Protein AF-A0A0J0YNW0-F1 (afdb_monomer_lite)

Foldseek 3Di:
DAQVVLVVVVQVVCVVVVQPPWDKDWPAFADDPVRLVPDPPRDPPDCNVVRQATDIDIHSADPVNVVVSCVVVVGHD

pLDDT: mean 90.74, std 7.63, range [54.31, 96.75]

InterPro domains:
  IPR009045 Peptidase M74/Hedgehog-like, zinc-binding domain superfamily [G3DSA:3.30.1380.10] (2-77)
  IPR009045 Peptidase M74/Hedgehog-like, zinc-binding domain superfamily [SSF55166] (4-76)
  IPR013230 Peptidase M15A, C-terminal [PF08291] (7-69)

Radius of gyration: 13.35 Å; chains: 1; bounding box: 27×21×38 Å

Organism: NCBI:txid1470200

Structure (mmCIF, N/CA/C/O backbone):
data_AF-A0A0J0YNW0-F1
#
_entry.id   AF-A0A0J0YNW0-F1
#
loop_
_atom_site.group_PDB
_atom_site.id
_atom_site.type_symbol
_atom_site.label_atom_id
_atom_site.label_alt_id
_atom_site.label_comp_id
_atom_site.label_asym_id
_atom_site.label_entity_id
_atom_site.label_seq_id
_atom_site.pdbx_PDB_ins_code
_atom_site.Cartn_x
_atom_site.Cartn_y
_atom_site.Cartn_z
_atom_site.occupancy
_atom_site.B_iso_or_equiv
_atom_site.auth_seq_id
_atom_site.auth_comp_id
_atom_site.auth_asym_id
_atom_site.auth_atom_id
_atom_site.pdbx_PDB_model_num
ATOM 1 N N . VAL A 1 1 ? 11.853 -8.638 4.502 1.00 63.28 1 VAL A N 1
ATOM 2 C CA . VAL A 1 1 ? 10.584 -9.409 4.505 1.00 63.28 1 VAL A CA 1
ATOM 3 C C . VAL A 1 1 ? 10.086 -9.493 3.065 1.00 63.28 1 VAL A C 1
ATOM 5 O O . VAL A 1 1 ? 10.291 -8.536 2.331 1.00 63.28 1 VAL A O 1
ATOM 8 N N . GLY A 1 2 ? 9.549 -10.629 2.608 1.00 86.62 2 GLY A N 1
ATOM 9 C CA . GLY A 1 2 ? 8.986 -10.725 1.250 1.00 86.62 2 GLY A CA 1
ATOM 10 C C . GLY A 1 2 ? 7.689 -9.917 1.114 1.00 86.62 2 GLY A C 1
ATOM 11 O O . GLY A 1 2 ? 7.007 -9.716 2.113 1.00 86.62 2 GLY A O 1
ATOM 12 N N . LEU A 1 3 ? 7.334 -9.484 -0.103 1.00 90.62 3 LEU A N 1
ATOM 13 C CA . LEU A 1 3 ? 6.165 -8.625 -0.360 1.00 90.62 3 LEU A CA 1
ATOM 14 C C . LEU A 1 3 ? 4.866 -9.178 0.250 1.00 90.62 3 LEU A C 1
ATOM 16 O O . LEU A 1 3 ? 4.144 -8.460 0.930 1.00 90.62 3 LEU A O 1
ATOM 20 N N . LEU A 1 4 ? 4.605 -10.474 0.065 1.00 92.50 4 LEU A N 1
ATOM 21 C CA . LEU A 1 4 ? 3.410 -11.119 0.613 1.00 92.50 4 LEU A CA 1
ATOM 22 C C . LEU A 1 4 ? 3.399 -11.114 2.150 1.00 92.50 4 LEU A C 1
ATOM 24 O O . LEU A 1 4 ? 2.378 -10.814 2.760 1.00 92.50 4 LEU A O 1
ATOM 28 N N . ASN A 1 5 ? 4.548 -11.377 2.778 1.00 92.88 5 ASN A N 1
ATOM 29 C CA . ASN A 1 5 ? 4.675 -11.343 4.236 1.00 92.88 5 ASN A CA 1
ATOM 30 C C . ASN A 1 5 ? 4.495 -9.919 4.781 1.00 92.88 5 ASN A C 1
ATOM 32 O O . ASN A 1 5 ? 3.974 -9.750 5.878 1.00 92.88 5 ASN A O 1
ATOM 36 N N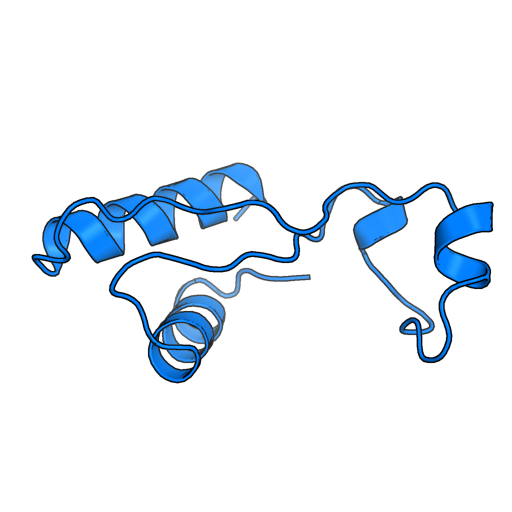 . PHE A 1 6 ? 4.912 -8.899 4.026 1.00 92.69 6 PHE A N 1
ATOM 37 C CA . PHE A 1 6 ? 4.682 -7.501 4.380 1.00 92.69 6 PHE A CA 1
ATOM 38 C C . PHE A 1 6 ? 3.193 -7.139 4.317 1.00 92.69 6 PHE A C 1
ATOM 40 O O . PHE A 1 6 ? 2.671 -6.580 5.275 1.00 92.69 6 PHE A O 1
ATOM 47 N N . LEU A 1 7 ? 2.486 -7.528 3.249 1.00 94.50 7 LEU A N 1
ATOM 48 C CA . LEU A 1 7 ? 1.037 -7.317 3.139 1.00 94.50 7 LEU A CA 1
ATOM 49 C C . LEU A 1 7 ? 0.264 -8.020 4.261 1.00 94.50 7 LEU A C 1
ATOM 51 O O . LEU A 1 7 ? -0.648 -7.435 4.843 1.00 94.50 7 LEU A O 1
ATOM 55 N N . TYR A 1 8 ? 0.666 -9.244 4.606 1.00 94.69 8 TYR A N 1
ATOM 56 C CA . TYR A 1 8 ? 0.112 -9.957 5.753 1.00 94.69 8 TYR A CA 1
ATOM 57 C C . TYR A 1 8 ? 0.358 -9.199 7.065 1.00 94.69 8 TYR A C 1
ATOM 59 O O . TYR A 1 8 ? -0.569 -8.997 7.845 1.00 94.69 8 TYR A O 1
ATOM 67 N N . ALA A 1 9 ? 1.590 -8.733 7.295 1.00 94.31 9 ALA A N 1
ATOM 68 C CA . ALA A 1 9 ? 1.938 -7.984 8.498 1.00 94.31 9 ALA A CA 1
ATOM 69 C C . ALA A 1 9 ? 1.149 -6.668 8.617 1.00 94.31 9 ALA A C 1
ATOM 71 O O . ALA A 1 9 ? 0.678 -6.346 9.704 1.00 94.31 9 ALA A O 1
ATOM 72 N N . LEU A 1 10 ? 0.942 -5.944 7.508 1.00 95.06 10 LEU A N 1
ATOM 73 C CA . LEU A 1 10 ? 0.083 -4.756 7.463 1.00 95.06 10 LEU A CA 1
ATOM 74 C C . LEU A 1 10 ? -1.359 -5.080 7.860 1.00 95.06 10 LEU A C 1
ATOM 76 O O . LEU A 1 10 ? -1.942 -4.387 8.696 1.00 95.06 10 LEU A O 1
ATOM 80 N N . GLN A 1 11 ? -1.932 -6.133 7.271 1.00 95.56 11 GLN A N 1
ATOM 81 C CA . GLN A 1 11 ? -3.304 -6.537 7.557 1.00 95.56 11 GLN A CA 1
ATOM 82 C C . GLN A 1 11 ? -3.483 -6.952 9.020 1.00 95.56 11 GLN A C 1
ATOM 84 O O . GLN A 1 11 ? -4.444 -6.532 9.668 1.00 95.56 11 GLN A O 1
ATOM 89 N N . GLU A 1 12 ? -2.533 -7.715 9.559 1.00 96.00 12 GLU A N 1
ATOM 90 C CA . GLU A 1 12 ? -2.563 -8.166 10.948 1.00 96.00 12 GLU A CA 1
ATOM 91 C C . GLU A 1 12 ? -2.363 -7.008 11.931 1.00 96.00 12 GLU A C 1
ATOM 93 O O . GLU A 1 12 ? -3.093 -6.901 12.917 1.00 96.00 12 GLU A O 1
ATOM 98 N N . TRP A 1 13 ? -1.450 -6.079 11.635 1.00 96.25 13 TRP A N 1
ATOM 99 C CA . TRP A 1 13 ? -1.290 -4.854 12.417 1.00 96.25 13 TRP A CA 1
ATOM 100 C C . TRP A 1 13 ? -2.591 -4.047 12.479 1.00 96.25 13 TRP A C 1
ATOM 102 O O . TRP A 1 13 ? -3.001 -3.618 13.560 1.00 96.25 13 TRP A O 1
ATOM 112 N N . ALA A 1 14 ? -3.273 -3.859 11.347 1.00 96.44 14 ALA A N 1
ATOM 113 C CA . ALA A 1 14 ? -4.525 -3.111 11.319 1.00 96.44 14 ALA A CA 1
ATOM 114 C C . ALA A 1 14 ? -5.632 -3.821 12.112 1.00 96.44 14 ALA A C 1
ATOM 116 O O . ALA A 1 14 ? -6.372 -3.165 12.848 1.00 96.44 14 ALA A O 1
ATOM 117 N N . ARG A 1 15 ? -5.708 -5.156 12.028 1.00 95.88 15 ARG A N 1
ATOM 118 C CA . ARG A 1 15 ? -6.640 -5.965 12.826 1.00 95.88 15 ARG A CA 1
ATOM 119 C C . ARG A 1 15 ? -6.385 -5.790 14.325 1.00 95.88 15 ARG A C 1
ATOM 121 O O . ARG A 1 15 ? -7.318 -5.508 15.072 1.00 95.88 15 ARG A O 1
ATOM 128 N N . LEU A 1 16 ? -5.129 -5.912 14.760 1.00 96.75 16 LEU A N 1
ATOM 129 C CA . LEU A 1 16 ? -4.727 -5.751 16.164 1.00 96.75 16 LEU A CA 1
ATOM 130 C C . LEU A 1 16 ? -4.914 -4.315 16.672 1.00 96.75 16 LEU A C 1
ATOM 132 O O . LEU A 1 16 ? -5.220 -4.112 17.842 1.00 96.75 16 LEU A O 1
ATOM 136 N N . SER A 1 17 ? -4.798 -3.326 15.785 1.00 95.44 17 SER A N 1
ATOM 137 C CA . SER A 1 17 ? -5.036 -1.908 16.086 1.00 95.44 17 SER A CA 1
ATOM 138 C C . SER A 1 17 ? -6.525 -1.532 16.129 1.00 95.44 17 SER A C 1
ATOM 140 O O . SER A 1 17 ? -6.856 -0.349 16.218 1.00 95.44 17 SER A O 1
ATOM 142 N N . GLY A 1 18 ? -7.431 -2.510 16.024 1.00 95.38 18 GLY A N 1
ATOM 143 C CA . GLY A 1 18 ? -8.875 -2.298 16.122 1.00 95.38 18 GLY A CA 1
ATOM 144 C C . GLY A 1 18 ? -9.504 -1.657 14.884 1.00 95.38 18 GLY A C 1
ATOM 145 O O . GLY A 1 18 ? -10.584 -1.075 14.983 1.00 95.38 18 GLY A O 1
ATOM 146 N N . LYS A 1 19 ? -8.852 -1.724 13.713 1.00 94.75 19 LYS A N 1
ATOM 147 C CA . LYS A 1 19 ? -9.446 -1.212 12.472 1.00 94.75 19 LYS A CA 1
ATOM 148 C C . LYS A 1 19 ? -10.610 -2.117 12.048 1.00 94.75 19 LYS A C 1
ATOM 150 O O . LYS A 1 19 ? -10.418 -3.330 11.961 1.00 94.75 19 LYS A O 1
ATOM 155 N N . PRO A 1 20 ? -11.803 -1.563 11.774 1.00 85.69 20 PRO A N 1
ATOM 156 C CA . PRO A 1 20 ? -12.943 -2.367 11.364 1.00 85.69 20 PRO A CA 1
ATOM 157 C C . PRO A 1 20 ? -12.741 -2.857 9.927 1.00 85.69 20 PRO A C 1
ATOM 159 O O . PRO A 1 20 ? -12.603 -2.045 9.014 1.00 85.69 20 PRO A O 1
ATOM 162 N N . ASP A 1 21 ? -12.733 -4.179 9.747 1.00 90.25 21 ASP A N 1
ATOM 163 C CA . ASP A 1 21 ? -12.626 -4.857 8.447 1.00 90.25 21 ASP A CA 1
ATOM 164 C C . ASP A 1 21 ? -11.496 -4.301 7.542 1.00 90.25 21 ASP A C 1
ATOM 166 O O . ASP A 1 21 ? -11.762 -3.660 6.516 1.00 90.25 21 ASP A O 1
ATOM 170 N N . PRO A 1 22 ? -10.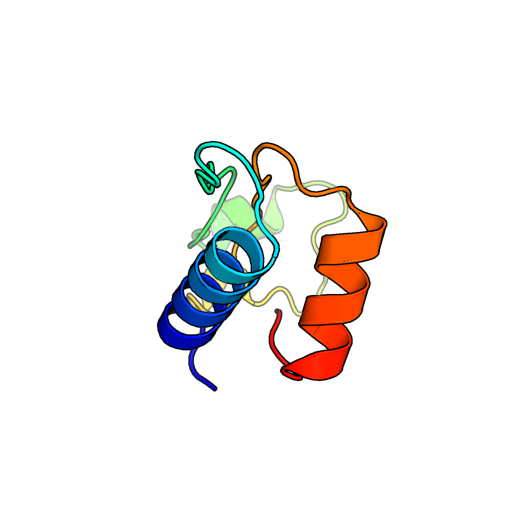217 -4.493 7.931 1.00 93.31 22 PRO A N 1
ATOM 171 C CA . PRO A 1 22 ? -9.061 -3.899 7.264 1.00 93.31 22 PRO A CA 1
ATOM 172 C C . PRO A 1 22 ? -8.719 -4.634 5.958 1.00 93.31 22 PRO A C 1
ATOM 174 O O . PRO A 1 22 ? -7.703 -5.321 5.826 1.00 93.31 22 PRO A O 1
ATOM 177 N N . VAL A 1 23 ? -9.597 -4.505 4.968 1.00 95.19 23 VAL A N 1
ATOM 178 C CA . VAL A 1 23 ? -9.387 -5.019 3.613 1.00 95.19 23 VAL A CA 1
ATOM 179 C C . VAL A 1 23 ? -8.303 -4.197 2.920 1.00 95.19 23 VAL A C 1
ATOM 181 O O . VAL A 1 23 ? -8.285 -2.967 3.028 1.00 95.19 23 VAL A O 1
ATOM 184 N N . ILE A 1 24 ? -7.437 -4.881 2.170 1.00 96.31 24 ILE A N 1
ATOM 185 C CA . ILE A 1 24 ? -6.413 -4.283 1.307 1.00 96.31 24 ILE A CA 1
ATOM 186 C C . ILE A 1 24 ? -6.862 -4.400 -0.160 1.00 96.31 24 ILE A C 1
ATOM 188 O O . ILE A 1 24 ? -6.651 -5.446 -0.780 1.00 96.31 24 ILE A O 1
ATOM 192 N N . PRO A 1 25 ? -7.489 -3.366 -0.750 1.00 96.44 25 PRO A N 1
ATOM 193 C CA . PRO A 1 25 ? -7.656 -3.303 -2.196 1.00 96.44 25 PRO A CA 1
ATOM 194 C C . PRO A 1 25 ? -6.305 -3.179 -2.914 1.00 96.44 25 PRO A C 1
ATOM 196 O O . PRO A 1 25 ? -5.517 -2.272 -2.635 1.00 96.44 25 PRO A O 1
ATOM 199 N N . ILE A 1 26 ? -6.064 -4.080 -3.869 1.00 95.12 26 ILE A N 1
ATOM 200 C CA . ILE A 1 26 ? -4.882 -4.062 -4.737 1.00 95.12 26 ILE A CA 1
ATOM 201 C C . ILE A 1 26 ? -5.189 -3.214 -5.973 1.00 95.12 26 ILE A C 1
ATOM 203 O O . ILE A 1 26 ? -5.988 -3.611 -6.819 1.00 95.12 26 ILE A O 1
ATOM 207 N N . ASN A 1 27 ? -4.530 -2.064 -6.093 1.00 94.31 27 ASN A N 1
ATOM 208 C CA . ASN A 1 27 ? -4.704 -1.152 -7.226 1.00 94.31 27 ASN A CA 1
ATOM 209 C C . ASN A 1 27 ? -3.790 -1.541 -8.392 1.00 94.31 27 ASN A C 1
ATOM 211 O O . ASN A 1 27 ? -4.161 -1.431 -9.562 1.00 94.31 27 ASN A O 1
ATOM 215 N N . SER A 1 28 ? -2.576 -2.003 -8.084 1.00 93.31 28 SER A N 1
ATOM 216 C CA . SER A 1 28 ? -1.652 -2.542 -9.077 1.00 93.31 28 SER A CA 1
ATOM 217 C C . SER A 1 28 ? -0.610 -3.462 -8.433 1.00 93.31 28 SER A C 1
ATOM 219 O O . SER A 1 28 ? -0.302 -3.331 -7.255 1.00 93.31 28 SER A O 1
ATOM 221 N N . ALA A 1 29 ? -0.067 -4.409 -9.201 1.00 93.50 29 ALA A N 1
ATOM 222 C CA . ALA A 1 29 ? 0.963 -5.347 -8.748 1.00 93.50 29 ALA A CA 1
ATOM 223 C C . ALA A 1 29 ? 2.001 -5.545 -9.862 1.00 93.50 29 ALA A C 1
ATOM 225 O O . ALA A 1 29 ? 2.608 -4.574 -10.309 1.00 93.50 29 ALA A O 1
ATOM 226 N N . TYR A 1 30 ? 2.198 -6.763 -10.370 1.00 94.75 30 TYR A N 1
ATOM 227 C CA . TYR A 1 30 ? 3.097 -6.985 -11.501 1.00 94.75 30 TYR A CA 1
ATOM 228 C C . TYR A 1 30 ? 2.697 -6.144 -12.728 1.00 94.75 30 TYR A C 1
ATOM 230 O O . TYR A 1 30 ? 1.532 -6.101 -13.131 1.00 94.75 30 TYR A O 1
ATOM 238 N N . ARG A 1 31 ? 3.686 -5.492 -13.349 1.00 94.19 31 ARG A N 1
ATOM 239 C CA . ARG A 1 31 ? 3.518 -4.726 -14.591 1.00 94.19 31 ARG A CA 1
ATOM 240 C C . ARG A 1 31 ? 4.467 -5.279 -15.658 1.00 94.19 31 ARG A C 1
ATOM 242 O O . ARG A 1 31 ? 5.677 -5.264 -15.432 1.00 94.19 31 ARG A O 1
ATOM 249 N N . PRO A 1 32 ? 3.974 -5.705 -16.836 1.00 93.94 32 PRO A N 1
ATOM 250 C CA . PRO A 1 32 ? 4.849 -6.060 -17.949 1.00 93.94 32 PRO A CA 1
ATOM 251 C C . PRO A 1 32 ? 5.787 -4.891 -18.299 1.00 93.94 32 PRO A C 1
ATOM 253 O O . PRO A 1 32 ? 5.322 -3.747 -18.282 1.00 93.94 32 PRO A O 1
ATOM 256 N N . PRO A 1 33 ? 7.059 -5.127 -18.679 1.00 91.12 33 PRO A N 1
ATOM 257 C CA . PRO A 1 33 ? 8.016 -4.050 -18.950 1.00 91.12 33 PRO A CA 1
ATOM 258 C C . PRO A 1 33 ? 7.505 -3.004 -19.948 1.00 91.12 33 PRO A C 1
ATOM 260 O O . PRO A 1 33 ? 7.638 -1.808 -19.704 1.00 91.12 33 PRO A O 1
ATOM 263 N N . ARG A 1 34 ? 6.835 -3.451 -21.022 1.00 92.31 34 ARG A N 1
ATOM 264 C CA . ARG A 1 34 ? 6.228 -2.566 -22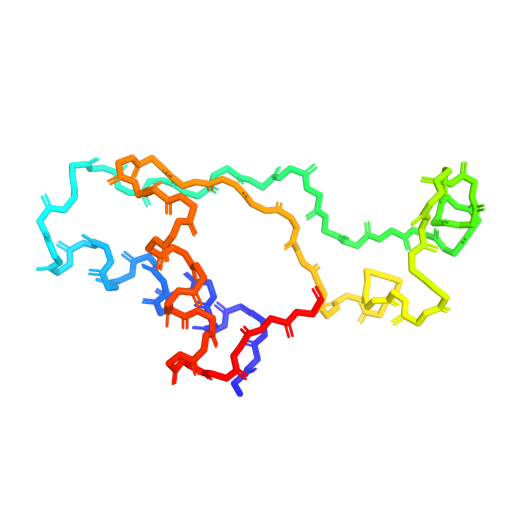.033 1.00 92.31 34 ARG A CA 1
ATOM 265 C C . ARG A 1 34 ? 5.172 -1.632 -21.433 1.00 92.31 34 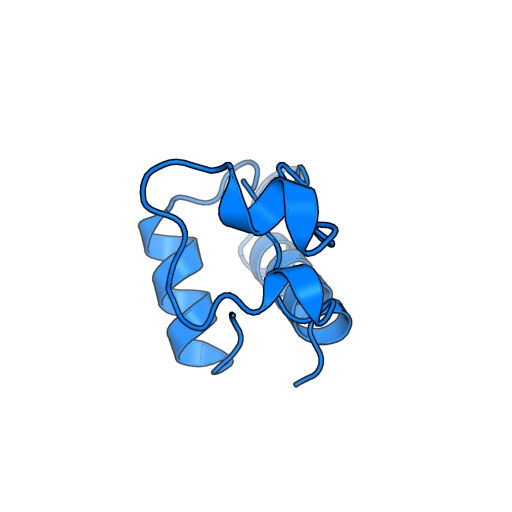ARG A C 1
ATOM 267 O O . ARG A 1 34 ? 5.189 -0.443 -21.717 1.00 92.31 34 ARG A O 1
ATOM 274 N N . ARG A 1 35 ? 4.296 -2.161 -20.569 1.00 90.88 35 ARG A N 1
ATOM 275 C CA . ARG A 1 35 ? 3.264 -1.379 -19.869 1.00 90.88 35 ARG A CA 1
ATOM 276 C C . ARG A 1 35 ? 3.876 -0.447 -18.826 1.00 90.88 35 ARG A C 1
ATOM 278 O O . ARG A 1 35 ? 3.414 0.670 -18.669 1.00 90.88 35 ARG A O 1
ATOM 285 N N . ASN A 1 36 ? 4.901 -0.890 -18.098 1.00 91.94 36 ASN A N 1
ATOM 286 C CA . ASN A 1 36 ? 5.551 -0.040 -17.102 1.00 91.94 36 ASN A CA 1
ATOM 287 C C . ASN A 1 36 ? 6.250 1.163 -17.751 1.00 91.94 36 ASN A C 1
ATOM 289 O O . ASN A 1 36 ? 6.179 2.261 -17.218 1.00 91.94 36 ASN A O 1
ATOM 293 N N . ALA A 1 37 ? 6.884 0.958 -18.910 1.00 89.31 37 ALA A N 1
ATOM 294 C CA . ALA A 1 37 ? 7.543 2.019 -19.667 1.00 89.31 37 ALA A CA 1
ATOM 295 C C . ALA A 1 37 ? 6.566 3.033 -20.287 1.00 89.31 37 ALA A C 1
ATOM 297 O O . ALA A 1 37 ? 6.961 4.166 -20.537 1.00 89.31 37 ALA A O 1
ATOM 298 N N . SER A 1 38 ? 5.308 2.646 -20.533 1.00 91.69 38 SER A N 1
ATOM 299 C CA . SER A 1 38 ? 4.287 3.545 -21.085 1.00 91.69 38 SER A CA 1
ATOM 300 C C . SER A 1 38 ? 3.569 4.390 -20.029 1.00 91.69 38 SER A C 1
ATOM 302 O O . SER A 1 38 ? 2.726 5.204 -20.389 1.00 91.69 38 SER A O 1
ATOM 304 N N . ILE A 1 39 ? 3.828 4.169 -18.735 1.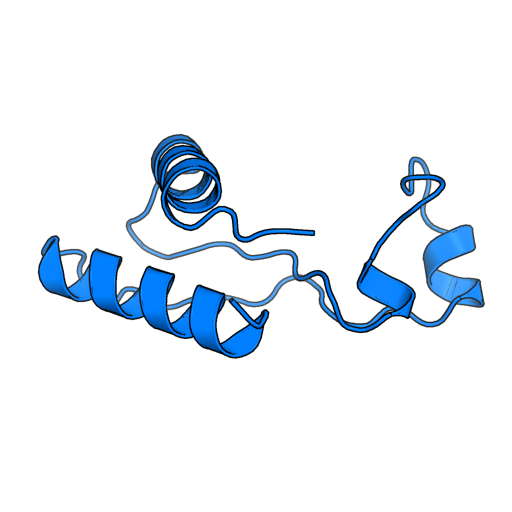00 89.75 39 ILE A N 1
ATOM 305 C CA . ILE A 1 39 ? 3.225 4.957 -17.657 1.00 89.75 39 ILE A CA 1
ATOM 306 C C . ILE A 1 39 ? 4.030 6.245 -17.500 1.00 89.75 39 ILE A C 1
ATOM 308 O O . ILE A 1 39 ? 5.221 6.215 -17.181 1.00 89.75 39 ILE A O 1
ATOM 312 N N . GLU A 1 40 ? 3.363 7.376 -17.709 1.00 88.12 40 GLU A N 1
ATOM 313 C CA . GLU A 1 40 ? 3.937 8.691 -17.453 1.00 88.12 40 GLU A CA 1
ATOM 314 C C . GLU A 1 40 ? 4.405 8.787 -15.993 1.00 88.12 40 GLU A C 1
ATOM 316 O O . GLU A 1 40 ? 3.686 8.418 -15.065 1.00 88.12 40 GLU A O 1
ATOM 321 N N . GLY A 1 41 ? 5.650 9.219 -15.789 1.00 82.88 41 GLY A N 1
ATOM 322 C CA . GLY A 1 41 ? 6.238 9.330 -14.453 1.00 82.88 41 GLY A CA 1
ATOM 323 C C . GLY A 1 41 ? 6.624 8.002 -13.787 1.00 82.88 41 GLY A C 1
ATOM 324 O O . GLY A 1 41 ? 6.989 8.009 -12.612 1.00 82.88 41 GLY A O 1
ATOM 325 N N . ALA A 1 42 ? 6.595 6.863 -14.493 1.00 84.25 42 ALA A N 1
ATOM 326 C CA . ALA A 1 42 ? 7.071 5.602 -13.927 1.00 84.25 42 ALA A CA 1
ATOM 327 C C . ALA A 1 42 ? 8.525 5.716 -13.437 1.00 84.25 42 ALA A C 1
ATOM 329 O O . ALA A 1 42 ? 9.422 6.151 -14.166 1.00 84.25 42 ALA A O 1
ATOM 330 N N . ALA A 1 43 ? 8.774 5.279 -12.199 1.00 84.94 43 ALA A N 1
ATOM 331 C CA . ALA A 1 43 ? 10.110 5.305 -11.620 1.00 84.94 43 ALA A CA 1
ATOM 332 C C . ALA A 1 43 ? 11.100 4.505 -12.485 1.00 84.94 43 ALA A C 1
ATOM 334 O O . ALA A 1 43 ? 10.839 3.349 -12.834 1.00 84.94 43 ALA A O 1
ATOM 335 N N . ARG A 1 44 ? 12.275 5.092 -12.770 1.00 80.88 44 ARG A N 1
ATOM 336 C CA . ARG A 1 44 ? 13.335 4.465 -13.591 1.00 80.88 44 ARG A CA 1
ATOM 337 C C . ARG A 1 44 ? 13.724 3.064 -13.104 1.00 80.88 44 ARG A C 1
ATOM 339 O O . ARG A 1 44 ? 14.036 2.203 -13.916 1.00 80.88 44 ARG A O 1
ATOM 346 N N . ASN A 1 45 ? 13.656 2.833 -11.792 1.00 86.81 45 ASN A N 1
ATOM 347 C CA . ASN A 1 45 ? 13.971 1.558 -11.143 1.00 86.81 45 ASN A CA 1
ATOM 348 C C . ASN A 1 45 ? 12.739 0.899 -10.499 1.00 86.81 45 ASN A C 1
ATOM 350 O O . ASN A 1 45 ? 12.862 0.270 -9.451 1.00 86.81 45 ASN A O 1
ATOM 354 N N . SER A 1 46 ? 11.557 1.054 -11.108 1.00 89.69 46 SER A N 1
ATOM 355 C CA . SER A 1 46 ? 10.316 0.456 -10.606 1.00 89.69 46 SER A CA 1
ATOM 356 C C . SER A 1 46 ? 10.467 -1.041 -10.315 1.00 89.69 46 SER A C 1
ATOM 358 O O . SER A 1 46 ? 11.033 -1.800 -11.110 1.00 89.69 46 SER A O 1
ATOM 360 N N . LEU A 1 47 ? 9.923 -1.477 -9.179 1.00 93.44 47 LEU A N 1
ATOM 361 C CA . LEU A 1 47 ? 9.958 -2.870 -8.744 1.00 93.44 47 LEU A CA 1
ATOM 362 C C . LEU A 1 47 ? 8.731 -3.684 -9.205 1.00 93.44 47 LEU A C 1
ATOM 364 O O . LEU A 1 47 ? 8.749 -4.916 -9.100 1.00 93.44 47 LEU A O 1
ATOM 368 N N . HIS A 1 48 ? 7.720 -3.052 -9.821 1.00 94.62 48 HIS A N 1
ATOM 369 C CA . HIS A 1 48 ? 6.544 -3.742 -10.377 1.00 94.62 48 HIS A CA 1
ATOM 370 C C . HIS A 1 48 ? 6.896 -4.790 -11.449 1.00 94.62 48 HIS A C 1
ATOM 372 O O . HIS A 1 48 ? 6.381 -5.907 -11.364 1.00 94.62 48 HIS A O 1
ATOM 378 N N . PRO A 1 49 ? 7.805 -4.533 -12.417 1.00 94.56 49 PRO A N 1
ATOM 379 C CA . PRO A 1 49 ? 8.210 -5.552 -13.393 1.00 94.56 49 PRO A CA 1
ATOM 380 C C . PRO A 1 49 ? 8.971 -6.732 -12.785 1.00 94.56 49 PRO A C 1
ATOM 382 O O . PRO A 1 49 ? 9.164 -7.745 -13.449 1.00 94.56 49 PRO A O 1
ATOM 385 N N . ARG A 1 50 ? 9.416 -6.613 -11.528 1.00 93.06 50 ARG A N 1
ATOM 386 C CA . ARG A 1 50 ? 10.099 -7.680 -10.785 1.00 93.06 50 ARG A CA 1
ATOM 387 C C . ARG A 1 50 ? 9.155 -8.443 -9.852 1.00 93.06 50 ARG A C 1
ATOM 389 O O . ARG A 1 50 ? 9.622 -9.329 -9.145 1.00 93.06 50 ARG A O 1
ATOM 396 N N . GLY A 1 51 ? 7.868 -8.079 -9.802 1.00 91.44 51 GLY A N 1
ATOM 397 C CA . GLY A 1 51 ? 6.906 -8.644 -8.849 1.00 91.44 51 GLY A CA 1
ATOM 398 C C . GLY A 1 51 ? 7.230 -8.307 -7.390 1.00 91.44 51 GLY A C 1
ATOM 399 O O . GLY A 1 51 ? 6.872 -9.061 -6.491 1.00 91.44 51 GLY A O 1
ATOM 400 N N . LYS A 1 52 ? 7.957 -7.206 -7.157 1.00 91.56 52 LYS A N 1
ATOM 401 C CA . LYS A 1 52 ? 8.435 -6.786 -5.829 1.00 91.56 52 LYS A CA 1
ATOM 402 C C . LYS A 1 52 ? 7.752 -5.516 -5.303 1.00 91.56 52 LYS A C 1
ATOM 404 O O . LYS A 1 52 ? 8.117 -5.069 -4.226 1.00 91.56 52 LYS A O 1
ATOM 409 N N . ALA A 1 53 ? 6.780 -4.982 -6.042 1.00 92.50 53 ALA A N 1
ATOM 410 C CA . ALA A 1 53 ? 6.000 -3.795 -5.697 1.00 92.50 53 ALA A CA 1
ATOM 411 C C . ALA A 1 53 ? 4.502 -4.069 -5.812 1.00 92.50 53 ALA A C 1
ATOM 413 O O . ALA A 1 53 ? 4.070 -4.908 -6.615 1.00 92.50 53 ALA A O 1
ATOM 414 N N . VAL A 1 54 ? 3.723 -3.315 -5.047 1.00 93.81 54 VAL A N 1
ATOM 415 C CA . VAL A 1 54 ? 2.263 -3.330 -5.070 1.00 93.81 54 VAL A CA 1
ATOM 416 C C . VAL A 1 54 ? 1.753 -1.949 -4.681 1.00 93.81 54 VAL A C 1
ATOM 418 O O . VAL A 1 54 ? 2.192 -1.386 -3.686 1.00 93.81 54 VAL A O 1
ATOM 421 N N . ASP A 1 55 ? 0.808 -1.427 -5.453 1.00 93.12 55 ASP A N 1
ATOM 422 C CA . ASP A 1 55 ? 0.069 -0.233 -5.060 1.00 93.12 55 ASP A CA 1
ATOM 423 C C . ASP A 1 55 ? -1.210 -0.683 -4.370 1.00 93.12 55 ASP A C 1
ATOM 425 O O . ASP A 1 55 ? -1.999 -1.440 -4.952 1.00 93.12 55 ASP A O 1
ATOM 429 N N . ILE A 1 56 ? -1.435 -0.202 -3.153 1.00 94.94 56 ILE A N 1
ATOM 430 C CA . ILE A 1 56 ? -2.597 -0.576 -2.349 1.00 94.94 56 ILE A CA 1
ATOM 431 C C . ILE A 1 56 ? -3.326 0.647 -1.816 1.00 94.94 56 ILE A C 1
ATOM 4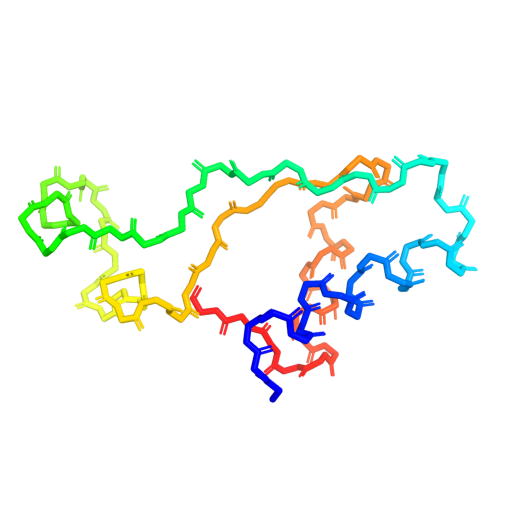33 O O . ILE A 1 56 ? -2.776 1.738 -1.690 1.00 94.94 56 ILE A O 1
ATOM 437 N N . THR A 1 57 ? -4.582 0.430 -1.459 1.00 95.19 57 THR A N 1
ATOM 438 C CA . THR A 1 57 ? -5.252 1.208 -0.413 1.00 95.19 57 THR A CA 1
ATOM 439 C C . THR A 1 57 ? -5.591 0.262 0.728 1.00 95.19 57 THR A C 1
ATOM 441 O O . THR A 1 57 ? -5.441 -0.954 0.597 1.00 95.19 57 THR A O 1
ATOM 444 N N . MET A 1 58 ? -6.034 0.796 1.863 1.00 95.62 58 MET A N 1
ATOM 445 C CA . MET A 1 58 ? -6.431 -0.044 2.983 1.00 95.62 58 MET A CA 1
ATOM 446 C C . MET A 1 58 ? -7.566 0.599 3.774 1.00 95.62 58 MET A C 1
ATOM 448 O O . MET A 1 58 ? -7.486 1.755 4.189 1.00 95.62 58 MET A O 1
ATOM 452 N N . ARG A 1 59 ? -8.662 -0.143 3.959 1.00 94.62 59 ARG A N 1
ATOM 453 C CA . ARG A 1 59 ? -9.861 0.373 4.629 1.00 94.62 59 ARG A CA 1
ATOM 454 C C . ARG A 1 59 ? -9.556 0.699 6.093 1.00 94.62 59 ARG A C 1
ATOM 456 O O . ARG A 1 59 ? -8.964 -0.105 6.804 1.00 94.62 59 ARG A O 1
ATOM 463 N N . GLY A 1 60 ? -9.969 1.886 6.541 1.00 93.69 60 GLY A N 1
ATOM 464 C CA . GLY A 1 60 ? -9.776 2.332 7.927 1.00 93.69 60 GLY A CA 1
ATOM 465 C C . GLY A 1 60 ? -8.330 2.702 8.294 1.00 93.69 60 GLY A C 1
ATOM 466 O O . GLY A 1 60 ? -8.062 3.025 9.457 1.00 93.69 60 GLY A O 1
ATOM 467 N N . VAL A 1 61 ? -7.409 2.684 7.326 1.00 95.19 61 VAL A N 1
ATOM 468 C CA . VAL A 1 61 ? -5.995 3.029 7.506 1.00 95.19 61 VAL A CA 1
ATOM 469 C C . VAL A 1 61 ? -5.663 4.241 6.639 1.00 95.19 61 VAL A C 1
ATOM 471 O O . VAL A 1 61 ? -5.964 4.269 5.447 1.00 95.19 61 VAL A O 1
ATOM 474 N N . THR A 1 62 ? -5.077 5.270 7.246 1.00 94.44 62 THR A N 1
ATOM 475 C CA . THR A 1 62 ? -4.671 6.485 6.527 1.00 94.44 62 THR A CA 1
ATOM 476 C C . THR A 1 62 ? -3.363 6.269 5.767 1.00 94.44 62 THR A C 1
ATOM 478 O O . THR A 1 62 ? -2.596 5.355 6.070 1.00 94.44 62 THR A O 1
ATOM 481 N N . LEU A 1 63 ? -3.069 7.140 4.799 1.00 92.31 63 LEU A N 1
ATOM 482 C CA . LEU A 1 63 ? -1.801 7.087 4.068 1.00 92.31 63 LEU A CA 1
ATOM 483 C C . LEU A 1 63 ? -0.589 7.257 4.999 1.00 92.31 63 LEU A C 1
ATOM 485 O O . LEU A 1 63 ? 0.385 6.523 4.870 1.00 92.31 63 LEU A O 1
ATOM 489 N N . ASP A 1 64 ? -0.676 8.159 5.981 1.00 95.69 64 ASP A N 1
ATOM 490 C CA . ASP A 1 64 ? 0.393 8.356 6.968 1.00 95.69 64 ASP A CA 1
ATOM 491 C C . ASP A 1 64 ? 0.629 7.101 7.814 1.00 95.69 64 ASP A C 1
ATOM 493 O O . ASP A 1 64 ? 1.769 6.740 8.094 1.00 95.69 64 ASP A O 1
ATOM 497 N N . GLN A 1 65 ? -0.442 6.389 8.181 1.00 94.94 65 GLN A N 1
ATOM 498 C CA . GLN A 1 65 ? -0.332 5.109 8.878 1.00 94.94 65 GLN A CA 1
ATOM 499 C C . GLN A 1 65 ? 0.357 4.052 8.009 1.00 94.94 65 GLN A C 1
ATOM 501 O O . GLN A 1 65 ? 1.243 3.360 8.501 1.00 94.94 65 GLN A O 1
ATOM 506 N N . LEU A 1 66 ? 0.001 3.949 6.724 1.00 93.00 66 LEU A N 1
ATOM 507 C CA . LEU A 1 66 ? 0.676 3.036 5.795 1.00 93.00 66 LEU A CA 1
ATOM 508 C C . LEU A 1 66 ? 2.168 3.362 5.670 1.00 93.00 66 LEU A C 1
ATOM 510 O O . LEU A 1 66 ? 2.991 2.456 5.773 1.00 93.00 66 LEU A O 1
ATOM 514 N N . ARG A 1 67 ? 2.519 4.646 5.544 1.00 91.56 67 ARG A N 1
ATOM 515 C CA . ARG A 1 67 ? 3.913 5.101 5.468 1.00 91.56 67 ARG A CA 1
ATOM 516 C C . ARG A 1 67 ? 4.712 4.739 6.721 1.00 91.56 67 ARG A C 1
ATOM 518 O O . ARG A 1 67 ? 5.817 4.216 6.614 1.00 91.56 67 ARG A O 1
ATOM 525 N N . LEU A 1 68 ? 4.149 4.968 7.908 1.00 93.56 68 LEU A N 1
ATOM 526 C CA . LEU A 1 68 ? 4.791 4.582 9.170 1.00 93.56 68 LEU A CA 1
ATOM 527 C C . LEU A 1 68 ? 5.040 3.069 9.238 1.00 93.56 68 LEU A C 1
ATOM 529 O O . LEU A 1 68 ? 6.076 2.633 9.739 1.00 93.56 68 LEU A O 1
ATOM 533 N N . MET A 1 69 ? 4.118 2.260 8.712 1.00 91.81 69 MET A N 1
ATOM 534 C CA . MET A 1 69 ? 4.283 0.809 8.687 1.00 91.81 69 MET A CA 1
ATOM 535 C C . MET A 1 69 ? 5.286 0.325 7.631 1.00 91.81 69 MET A C 1
ATOM 537 O O . MET A 1 69 ? 6.006 -0.640 7.896 1.00 91.81 69 MET A O 1
ATOM 541 N N . GLU A 1 70 ? 5.382 0.981 6.470 1.00 88.75 70 GLU A N 1
ATOM 542 C CA . GLU A 1 70 ? 6.460 0.748 5.492 1.00 88.75 70 GLU A CA 1
ATOM 543 C C . GLU A 1 70 ? 7.836 0.982 6.128 1.00 88.75 70 GLU A C 1
ATOM 545 O O . GLU A 1 70 ? 8.719 0.120 6.049 1.00 88.75 70 GLU A O 1
ATOM 550 N N . GLU A 1 71 ? 7.995 2.109 6.832 1.00 88.81 71 GLU A N 1
ATOM 551 C CA . GLU A 1 71 ? 9.219 2.458 7.558 1.00 88.81 71 GLU A CA 1
ATOM 552 C C . GLU A 1 71 ? 9.526 1.438 8.669 1.00 88.81 71 GLU A C 1
ATOM 554 O O . GLU A 1 71 ? 10.656 0.950 8.772 1.00 88.81 71 GLU A O 1
ATOM 559 N N . TYR A 1 72 ? 8.516 1.048 9.457 1.00 89.38 72 TYR A N 1
ATOM 560 C CA . TYR A 1 72 ? 8.655 0.087 10.555 1.00 89.38 72 TYR A CA 1
ATOM 561 C C . TYR A 1 72 ? 9.094 -1.304 10.079 1.00 89.38 72 TYR A C 1
ATOM 563 O O . TYR A 1 72 ? 10.053 -1.877 10.601 1.00 89.38 72 TYR A O 1
ATOM 571 N N . TYR A 1 73 ? 8.420 -1.859 9.068 1.00 86.50 73 TYR A N 1
ATOM 572 C CA . TYR A 1 73 ? 8.731 -3.196 8.557 1.00 86.50 73 TYR A CA 1
ATOM 573 C C . TYR A 1 73 ? 9.909 -3.217 7.581 1.00 86.50 73 TYR A C 1
ATOM 575 O O . TYR A 1 73 ? 10.338 -4.305 7.175 1.00 86.50 73 TYR A O 1
ATOM 583 N N . LYS A 1 74 ? 10.430 -2.042 7.191 1.00 83.31 74 LYS A N 1
ATOM 584 C CA . LYS A 1 74 ? 11.399 -1.884 6.094 1.00 83.31 74 LYS A CA 1
ATOM 585 C C . LYS A 1 74 ? 10.920 -2.630 4.843 1.00 83.31 74 LYS A C 1
ATOM 587 O O . LYS A 1 74 ? 11.683 -3.349 4.192 1.00 83.31 74 LYS A O 1
ATOM 592 N N . GLY A 1 75 ? 9.616 -2.547 4.601 1.00 68.50 75 GLY A N 1
ATOM 593 C CA . GLY A 1 75 ? 8.898 -3.235 3.539 1.00 68.50 75 GLY A CA 1
ATOM 594 C C . GLY A 1 75 ? 8.299 -2.210 2.591 1.00 68.50 75 GLY A C 1
ATOM 595 O O . GLY A 1 75 ? 7.864 -1.156 3.032 1.00 68.50 75 GLY A O 1
ATOM 596 N N . GLY A 1 76 ? 8.321 -2.509 1.296 1.00 62.59 76 GLY A N 1
ATOM 597 C CA . GLY A 1 76 ? 7.878 -1.589 0.249 1.00 62.59 76 GLY A CA 1
ATOM 598 C C . GLY A 1 76 ? 8.820 -1.625 -0.951 1.00 62.59 76 GLY A C 1
ATOM 599 O O . GLY A 1 76 ? 10.006 -1.948 -0.816 1.00 62.59 76 GLY A O 1
ATOM 600 N N . GLY A 1 77 ? 8.278 -1.349 -2.133 1.00 54.31 77 GLY A N 1
ATOM 601 C CA . GLY A 1 77 ? 9.007 -1.310 -3.394 1.00 54.31 77 GLY A CA 1
ATOM 602 C C . GLY A 1 77 ? 8.209 -0.650 -4.498 1.00 54.31 77 GLY A C 1
ATOM 603 O O . GLY A 1 77 ? 6.967 -0.711 -4.405 1.00 54.31 77 GLY A O 1
#

Secondary structure (DSSP, 8-state):
--HHHHHHHHHHHHHHTT-SS----EEE----HHHHHTSTT--TT-SGGGT---EE--TT--HHHHHHHHHHHT---

Sequence (77 aa):
VGLLNFLYALQEWARLSGKPDPVIPINSAYRPPRRNASIEGAARNSLHPRGKAVDITMRGVTLDQLRLMEEYYKGGG